Protein AF-A0A660U188-F1 (afdb_monomer_lite)

Secondary structure (DSSP, 8-state):
-HHHHHHHHT-HHHHHHHHHHHTTS-SEEEETTEEEESS--SS---HHHHHTGGG-HHHHHHHHSPPTTTSPTTHHHHHHHHH-TT-TT-EEEE-SS---TT-S-EEEGGGTEEE---TTSEEEE--S-GGG--HHHHEEEE--HHHHHHHHHT-

Foldseek 3Di:
DVLVVCCVPVNPVVSVVVVVVVLPDQQWDDDALEIEHADDQQAADDPVCSVVVSVPPVRSCRRHPDDVPNHDQCRLVVVSCVVPVPDPLRAYEHENDADPLVDQWDADNPNRYIYGYHPQWDWFADPPHSVPGDCVPRIDTDGDPVVVVVVVVVD

Sequence (155 aa):
MVTTWFKKFMGKRLFDRYYKFEKMLPVFAIGDRFCVTHAEPKTHYSEKDIVNALVNREIIFNLTWTDNGQAEIGSVVRYLYDFFPDNQEARMFGGHRPIPISQNYLSRAGGKYIQIHNPSWYNIVYVRDMKDFLIYRDIFSILPLAERLAKKEEI

pLDDT: mean 92.25, std 8.14, range [51.31, 98.19]

Structure (mmCIF, N/CA/C/O backbone):
data_AF-A0A660U188-F1
#
_entry.id   AF-A0A660U188-F1
#
loop_
_atom_site.group_PDB
_atom_site.id
_atom_site.type_symbol
_atom_site.label_atom_id
_atom_site.label_alt_id
_atom_site.label_comp_id
_atom_site.label_asym_id
_atom_site.label_entity_id
_atom_site.label_seq_id
_atom_site.pdbx_PDB_ins_code
_atom_site.Cartn_x
_atom_site.Cartn_y
_atom_site.Cartn_z
_atom_site.occupancy
_atom_site.B_iso_or_equiv
_atom_site.auth_seq_id
_atom_site.auth_comp_id
_atom_site.auth_asym_id
_atom_site.auth_atom_id
_atom_site.pdbx_PDB_model_num
ATOM 1 N N . MET A 1 1 ? -13.575 19.801 4.404 1.00 64.94 1 MET A N 1
ATOM 2 C CA . MET A 1 1 ? -13.658 20.403 3.053 1.00 64.94 1 MET A CA 1
ATOM 3 C C . MET A 1 1 ? -14.334 19.468 2.044 1.00 64.94 1 MET A C 1
ATOM 5 O O . MET A 1 1 ? -15.376 19.842 1.522 1.00 64.94 1 MET A O 1
ATOM 9 N N . VAL A 1 2 ? -13.836 18.238 1.837 1.00 88.56 2 VAL A N 1
ATOM 10 C CA . VAL A 1 2 ? -14.387 17.285 0.841 1.00 88.56 2 VAL A CA 1
ATOM 11 C C . VAL A 1 2 ? -15.840 16.876 1.122 1.00 88.56 2 VAL A C 1
ATOM 13 O O . VAL A 1 2 ? -16.670 16.946 0.225 1.00 88.56 2 VAL A O 1
ATOM 16 N N . THR A 1 3 ? -16.198 16.547 2.369 1.00 92.44 3 THR A N 1
ATOM 17 C CA . THR A 1 3 ? -17.579 16.169 2.737 1.00 92.44 3 THR A CA 1
ATOM 18 C C . THR A 1 3 ? -18.611 17.241 2.387 1.00 92.44 3 THR A C 1
ATOM 20 O O . THR A 1 3 ? -19.667 16.933 1.840 1.00 92.44 3 THR A O 1
ATOM 23 N N . THR A 1 4 ? -18.317 18.506 2.705 1.00 94.00 4 THR A N 1
ATOM 24 C CA . THR A 1 4 ? -19.217 19.635 2.430 1.00 94.00 4 THR A CA 1
ATOM 25 C C . THR A 1 4 ? -19.368 19.853 0.931 1.00 94.00 4 THR A C 1
ATOM 27 O O . THR A 1 4 ? -20.487 20.014 0.452 1.00 94.00 4 THR A O 1
ATOM 30 N N . TRP A 1 5 ? -18.258 19.798 0.189 1.00 95.62 5 TRP A N 1
ATOM 31 C CA . TRP A 1 5 ? -18.265 19.896 -1.268 1.00 95.62 5 TRP A CA 1
ATOM 32 C C . TRP A 1 5 ? -19.100 18.770 -1.893 1.00 95.62 5 TRP A C 1
ATOM 34 O O . TRP A 1 5 ? -20.048 19.042 -2.626 1.00 95.62 5 TRP A O 1
ATOM 44 N N . PHE A 1 6 ? -18.841 17.514 -1.518 1.00 95.75 6 PHE A N 1
ATOM 45 C CA . PHE A 1 6 ? -19.538 16.348 -2.066 1.00 95.75 6 PHE A CA 1
ATOM 46 C C . PHE A 1 6 ? -21.044 16.446 -1.806 1.00 95.75 6 PHE A C 1
ATOM 48 O O . PHE A 1 6 ? -21.847 16.315 -2.726 1.00 95.75 6 PHE A O 1
ATOM 55 N N . LYS A 1 7 ? -21.453 16.757 -0.569 1.00 95.00 7 LYS A N 1
ATOM 56 C CA . LYS A 1 7 ? -22.875 16.920 -0.235 1.00 95.00 7 LYS A CA 1
ATOM 57 C C . LYS A 1 7 ? -23.535 18.066 -1.006 1.00 95.00 7 LYS A C 1
ATOM 59 O O . LYS A 1 7 ? -24.691 17.912 -1.389 1.00 95.00 7 LYS A O 1
ATOM 64 N N . LYS A 1 8 ? -22.823 19.177 -1.234 1.00 96.75 8 LYS A N 1
ATOM 65 C CA . LYS A 1 8 ? -23.337 20.345 -1.965 1.00 96.75 8 LYS A CA 1
ATOM 66 C C . LYS A 1 8 ? -23.536 20.060 -3.455 1.00 96.75 8 LYS A C 1
ATOM 68 O O . LYS A 1 8 ? -24.570 20.433 -3.992 1.00 96.75 8 LYS A O 1
ATOM 73 N N . PHE A 1 9 ? -22.566 19.420 -4.107 1.00 97.31 9 PHE A N 1
ATOM 74 C CA . PHE A 1 9 ? -22.555 19.283 -5.569 1.00 97.31 9 PHE A CA 1
ATOM 75 C C . PHE A 1 9 ? -23.081 17.935 -6.076 1.00 97.31 9 PHE A C 1
ATOM 77 O O . PHE A 1 9 ? -23.689 17.884 -7.137 1.00 97.31 9 PHE A O 1
ATOM 84 N N . MET A 1 10 ? -22.907 16.855 -5.311 1.00 96.38 10 MET A N 1
ATOM 85 C CA . MET A 1 10 ? -23.369 15.508 -5.679 1.00 96.38 10 MET A CA 1
ATOM 86 C C . MET A 1 10 ? -24.623 15.063 -4.908 1.00 96.38 10 MET A C 1
ATOM 88 O O . MET A 1 10 ? -25.253 14.056 -5.240 1.00 96.38 10 MET A O 1
ATOM 92 N N . GLY A 1 11 ? -24.983 15.795 -3.849 1.00 97.12 11 GLY A N 1
ATOM 93 C CA . GLY A 1 11 ? -26.146 15.521 -3.014 1.00 97.12 11 GLY A CA 1
ATOM 94 C C . GLY A 1 11 ? -25.904 14.488 -1.908 1.00 97.12 11 GLY A C 1
ATOM 95 O O . GLY A 1 11 ? -25.058 13.593 -1.990 1.00 97.12 11 GLY A O 1
ATOM 96 N N . LYS A 1 12 ? -26.710 14.589 -0.843 1.00 96.38 12 LYS A N 1
ATOM 97 C CA . LYS A 1 12 ? -26.613 13.725 0.347 1.00 96.38 12 LYS A CA 1
ATOM 98 C C . LYS A 1 12 ? -26.792 12.238 0.020 1.00 96.38 12 LYS A C 1
ATOM 100 O O . LYS A 1 12 ? -26.071 11.407 0.558 1.00 96.38 12 LYS A O 1
ATOM 105 N N . ARG A 1 13 ? -27.724 11.899 -0.879 1.00 97.31 13 ARG A N 1
ATOM 106 C CA . ARG A 1 13 ? -28.022 10.500 -1.229 1.00 97.31 13 ARG A CA 1
ATOM 107 C C . ARG A 1 13 ? -26.814 9.786 -1.839 1.00 97.31 13 ARG A C 1
ATOM 109 O O . ARG A 1 13 ? -26.547 8.647 -1.466 1.00 97.31 13 ARG A O 1
ATOM 116 N N . LEU A 1 14 ? -26.100 10.429 -2.771 1.00 97.00 14 LEU A N 1
ATOM 117 C CA . LEU A 1 14 ? -24.906 9.827 -3.368 1.00 97.00 14 LEU A CA 1
ATOM 118 C C . LEU A 1 14 ? -23.773 9.751 -2.346 1.00 97.00 14 LEU A C 1
ATOM 120 O O . LEU A 1 14 ? -23.149 8.701 -2.231 1.00 97.00 14 LEU A O 1
ATOM 124 N N . PHE A 1 15 ? -23.575 10.816 -1.563 1.00 96.81 15 PHE A N 1
ATOM 125 C CA . PHE A 1 15 ? -22.592 10.829 -0.483 1.00 96.81 15 PHE A CA 1
ATOM 126 C C . PHE A 1 15 ? -22.777 9.644 0.474 1.00 96.81 15 PHE A C 1
ATOM 128 O O . PHE A 1 15 ? -21.822 8.923 0.732 1.00 96.81 15 PHE A O 1
ATOM 135 N N . ASP A 1 16 ? -23.996 9.395 0.960 1.00 96.31 16 ASP A N 1
ATOM 136 C CA . ASP A 1 16 ? -24.249 8.316 1.924 1.00 96.31 16 ASP A CA 1
ATOM 137 C C . ASP A 1 16 ? -23.959 6.924 1.326 1.00 96.31 16 ASP A C 1
ATOM 139 O O . ASP A 1 16 ? -23.477 6.036 2.032 1.00 96.31 16 ASP A O 1
ATOM 143 N N . ARG A 1 17 ? -24.223 6.718 0.026 1.00 97.12 17 ARG A N 1
ATOM 144 C CA . ARG A 1 17 ? -23.893 5.461 -0.676 1.00 97.12 17 ARG A CA 1
ATOM 145 C C . ARG A 1 17 ? -22.389 5.306 -0.875 1.00 97.12 17 ARG A C 1
ATOM 147 O O . ARG A 1 17 ? -21.850 4.240 -0.596 1.00 97.12 17 ARG A O 1
ATOM 154 N N . TYR A 1 18 ? -21.733 6.365 -1.335 1.00 95.88 18 TYR A N 1
ATOM 155 C CA . TYR A 1 18 ? -20.300 6.376 -1.601 1.00 95.88 18 TYR A CA 1
ATOM 156 C C . TYR A 1 18 ? -19.491 6.210 -0.307 1.00 95.88 18 TYR A C 1
ATOM 158 O O . TYR A 1 18 ? -18.597 5.377 -0.244 1.00 95.88 18 TYR A O 1
ATOM 166 N N . TYR A 1 19 ? -19.896 6.885 0.771 1.00 94.25 19 TYR A N 1
ATOM 167 C CA . TYR A 1 19 ? -19.309 6.730 2.102 1.00 94.25 19 TYR A CA 1
ATOM 168 C C . TYR A 1 19 ? -19.378 5.284 2.605 1.00 94.25 19 TYR A C 1
ATOM 170 O O . TYR A 1 19 ? -18.392 4.757 3.113 1.00 94.25 19 TYR A O 1
ATOM 178 N N . LYS A 1 20 ? -20.536 4.623 2.458 1.00 95.19 20 LYS A N 1
ATOM 179 C CA . LYS A 1 20 ? -20.681 3.208 2.832 1.00 95.19 20 LYS A CA 1
ATOM 180 C C . LYS A 1 20 ? -19.769 2.313 1.998 1.00 95.19 20 LYS A C 1
ATOM 182 O O . LYS A 1 20 ? -19.130 1.440 2.565 1.00 95.19 20 LYS A O 1
ATOM 187 N N . PHE A 1 21 ? -19.689 2.556 0.690 1.00 96.06 21 PHE A N 1
ATOM 188 C CA . PHE A 1 21 ? -18.793 1.822 -0.202 1.00 96.06 21 PHE A CA 1
ATOM 189 C C . PHE A 1 21 ? -17.321 1.979 0.203 1.00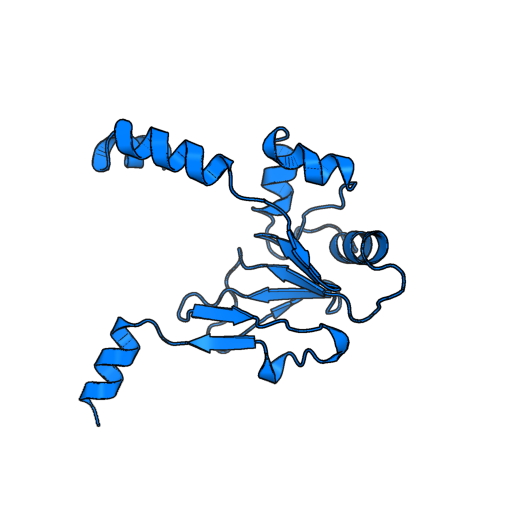 96.06 21 PHE A C 1
ATOM 191 O O . PHE A 1 21 ? -16.649 0.974 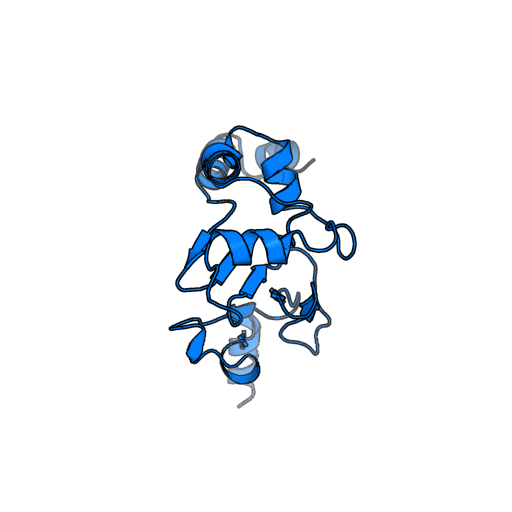0.404 1.00 96.06 21 PHE A O 1
ATOM 198 N N . GLU A 1 22 ? -16.833 3.206 0.414 1.00 93.12 22 GLU A N 1
ATOM 199 C CA . GLU A 1 22 ? -15.445 3.438 0.844 1.00 93.12 22 GLU A CA 1
ATOM 200 C C . GLU A 1 22 ? -15.135 2.760 2.185 1.00 93.12 22 GLU A C 1
ATOM 202 O O . GLU A 1 22 ? -14.034 2.255 2.386 1.00 93.12 22 GLU A O 1
ATOM 207 N N . LYS A 1 23 ? -16.117 2.686 3.094 1.00 91.31 23 LYS A N 1
ATOM 208 C CA . LYS A 1 23 ? -15.984 1.979 4.377 1.00 91.31 23 LYS A CA 1
ATOM 209 C C . LYS A 1 23 ? -15.940 0.455 4.266 1.00 91.31 23 LYS A C 1
ATOM 211 O O . LYS A 1 23 ? -15.622 -0.187 5.262 1.00 91.31 23 LYS A O 1
ATOM 216 N N . MET A 1 24 ? -16.241 -0.110 3.101 1.00 93.12 24 MET A N 1
ATOM 217 C CA . MET A 1 24 ? -16.124 -1.546 2.832 1.00 93.12 24 MET A CA 1
ATOM 218 C C . MET A 1 24 ? -14.786 -1.921 2.186 1.00 93.12 24 MET A C 1
ATOM 220 O O . MET A 1 24 ? -14.500 -3.108 2.049 1.00 93.12 24 MET A O 1
ATOM 224 N N . LEU A 1 25 ? -13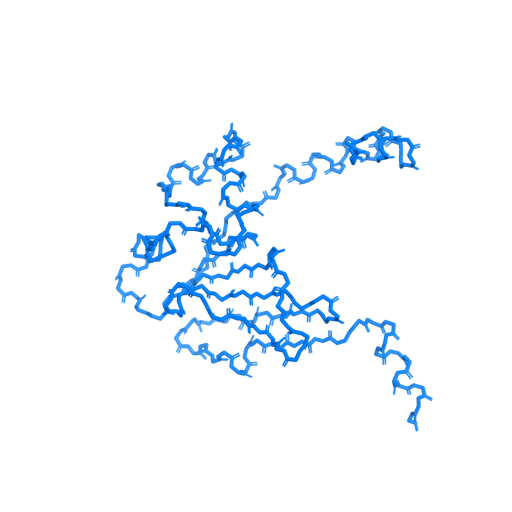.978 -0.944 1.762 1.00 94.44 25 LEU A N 1
ATOM 225 C CA . LEU A 1 25 ? -12.702 -1.216 1.108 1.00 94.44 25 LEU A CA 1
ATOM 226 C C . LEU A 1 25 ? -11.637 -1.634 2.137 1.00 94.44 25 LEU A C 1
ATOM 228 O O . LEU A 1 25 ? -11.531 -1.008 3.196 1.00 94.44 25 LEU A O 1
ATOM 232 N N . PRO A 1 26 ? -10.825 -2.665 1.838 1.00 95.19 26 PRO A N 1
ATOM 233 C CA . PRO A 1 26 ? -9.728 -3.062 2.707 1.00 95.19 26 PRO A CA 1
ATOM 234 C C . PRO A 1 26 ? -8.630 -1.990 2.713 1.00 95.19 26 PRO A C 1
ATOM 236 O O . PRO A 1 26 ? -8.352 -1.355 1.697 1.00 95.19 26 PRO A O 1
ATOM 239 N N . VAL A 1 27 ? -7.971 -1.818 3.859 1.00 96.50 27 VAL A N 1
ATOM 240 C CA . VAL A 1 27 ? -6.806 -0.919 4.008 1.00 96.50 27 VAL A CA 1
ATOM 241 C C . VAL A 1 27 ? -5.467 -1.655 3.904 1.00 96.50 27 VAL A C 1
ATOM 243 O O . VAL A 1 27 ? -4.419 -1.022 3.792 1.00 96.50 27 VAL A O 1
ATOM 246 N N . PHE A 1 28 ? -5.516 -2.986 3.934 1.00 97.94 28 PHE A N 1
ATOM 247 C CA . PHE A 1 28 ? -4.382 -3.891 3.830 1.00 97.94 28 PHE A CA 1
ATOM 248 C C . PHE A 1 28 ? -4.835 -5.146 3.082 1.00 97.94 28 PHE A C 1
ATOM 250 O O . PHE A 1 28 ? -5.932 -5.648 3.334 1.00 97.94 28 PHE A O 1
ATOM 257 N N . ALA A 1 29 ? -4.007 -5.654 2.178 1.00 96.25 29 ALA A N 1
ATOM 258 C CA . ALA A 1 29 ? -4.240 -6.921 1.496 1.00 96.25 29 ALA A CA 1
ATOM 259 C C . ALA A 1 29 ? -2.972 -7.775 1.508 1.00 96.25 29 ALA A C 1
ATOM 261 O O . ALA A 1 29 ? -1.862 -7.245 1.475 1.00 96.25 29 ALA A O 1
ATOM 262 N N . ILE A 1 30 ? -3.156 -9.092 1.536 1.00 95.31 30 ILE A N 1
ATOM 263 C CA . ILE A 1 30 ? -2.094 -10.099 1.501 1.00 95.31 30 ILE A CA 1
ATOM 264 C C . ILE A 1 30 ? -2.358 -10.980 0.281 1.00 95.31 30 ILE A C 1
ATOM 266 O O . ILE A 1 30 ? -3.481 -11.449 0.089 1.00 95.31 30 ILE A O 1
ATOM 270 N N . GLY A 1 31 ? -1.341 -11.175 -0.550 1.00 91.88 31 GLY A N 1
ATOM 271 C CA . GLY A 1 31 ? -1.331 -12.148 -1.641 1.00 91.88 31 GLY A CA 1
ATOM 272 C C . GLY A 1 31 ? -0.231 -13.189 -1.443 1.00 91.88 31 GLY A C 1
ATOM 273 O O . GLY A 1 31 ? 0.358 -13.283 -0.367 1.00 91.88 31 GLY A O 1
ATOM 274 N N . ASP A 1 32 ? 0.077 -13.967 -2.483 1.00 89.25 32 ASP A N 1
ATOM 275 C CA . ASP A 1 32 ? 1.174 -14.940 -2.419 1.00 89.25 32 ASP A CA 1
ATOM 276 C C . ASP A 1 32 ? 2.527 -14.218 -2.341 1.00 89.25 32 ASP A C 1
ATOM 278 O O . ASP A 1 32 ? 3.071 -13.764 -3.349 1.00 89.25 32 ASP A O 1
ATOM 282 N N . ARG A 1 33 ? 3.048 -14.096 -1.112 1.00 93.50 33 ARG A N 1
ATOM 283 C CA . ARG A 1 33 ? 4.339 -13.472 -0.766 1.00 93.50 33 ARG A CA 1
ATOM 284 C C . ARG A 1 33 ? 4.397 -11.971 -1.033 1.00 93.50 33 ARG A C 1
ATOM 286 O O . ARG A 1 33 ? 5.477 -11.412 -1.210 1.00 93.50 33 ARG A O 1
ATOM 293 N N . PHE A 1 34 ? 3.261 -11.284 -1.034 1.00 96.38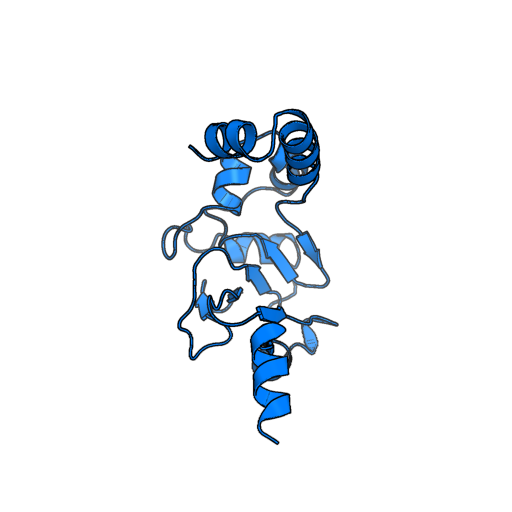 34 PHE A N 1
ATOM 294 C CA . PHE A 1 34 ? 3.257 -9.827 -1.039 1.00 96.38 34 PHE A CA 1
ATOM 295 C C . PHE A 1 34 ? 2.146 -9.234 -0.186 1.00 96.38 34 PHE A C 1
ATOM 297 O O . PHE A 1 34 ? 1.106 -9.852 0.031 1.00 96.38 34 PHE A O 1
ATOM 304 N N . CYS A 1 35 ? 2.364 -7.996 0.245 1.00 97.31 35 CYS A N 1
ATOM 305 C CA . CYS A 1 35 ? 1.351 -7.176 0.898 1.00 97.31 35 CYS A CA 1
ATOM 306 C C . CYS A 1 35 ? 1.034 -5.941 0.051 1.00 97.31 35 CYS A C 1
ATOM 308 O O . CYS A 1 35 ? 1.878 -5.467 -0.713 1.00 97.31 35 CYS A O 1
ATOM 310 N N . VAL A 1 36 ? -0.161 -5.381 0.210 1.00 97.69 36 VAL A N 1
ATOM 311 C CA . VAL A 1 36 ? -0.561 -4.125 -0.434 1.00 97.69 36 VAL A CA 1
ATOM 312 C C . VAL A 1 36 ? -1.202 -3.203 0.587 1.00 97.69 36 VAL A C 1
ATOM 314 O O . VAL A 1 36 ? -2.112 -3.604 1.314 1.00 97.69 36 VAL A O 1
ATOM 317 N N . THR A 1 37 ? -0.757 -1.954 0.598 1.00 97.81 37 THR A N 1
ATOM 318 C CA . THR A 1 37 ? -1.350 -0.854 1.363 1.00 97.81 37 THR A CA 1
ATOM 319 C C . THR A 1 37 ? -1.467 0.377 0.475 1.00 97.81 37 THR A C 1
ATOM 321 O O . THR A 1 37 ? -0.831 0.470 -0.575 1.00 97.81 37 THR A O 1
ATOM 324 N N . HIS A 1 38 ? -2.288 1.354 0.864 1.00 97.38 38 HIS A N 1
ATOM 325 C CA . HIS A 1 38 ? -2.381 2.581 0.072 1.00 97.38 38 HIS A CA 1
ATOM 326 C C . HIS A 1 38 ? -1.072 3.391 0.138 1.00 97.38 38 HIS A C 1
ATOM 328 O O . HIS A 1 38 ? -0.591 3.829 -0.908 1.00 97.38 38 HIS A O 1
ATOM 334 N N . ALA A 1 39 ? -0.468 3.524 1.328 1.00 97.69 39 ALA A N 1
ATOM 335 C CA . ALA A 1 39 ? 0.814 4.200 1.575 1.00 97.69 39 ALA A CA 1
ATOM 336 C C . ALA A 1 39 ? 1.818 3.281 2.296 1.00 97.69 39 ALA A C 1
ATOM 338 O O . ALA A 1 39 ? 1.445 2.210 2.771 1.00 97.69 39 ALA A O 1
ATOM 339 N N . GLU A 1 40 ? 3.087 3.691 2.397 1.00 98.06 40 GLU A N 1
ATOM 340 C CA . GLU A 1 40 ? 4.094 2.994 3.213 1.00 98.06 40 GLU A CA 1
ATOM 341 C C . GLU A 1 40 ? 3.617 2.987 4.682 1.00 98.06 40 GLU A C 1
ATOM 343 O O . GLU A 1 40 ? 3.339 4.059 5.220 1.00 98.06 40 GLU A O 1
ATOM 348 N N . PRO A 1 41 ? 3.459 1.832 5.355 1.00 98.06 41 PRO A N 1
ATOM 349 C CA . PRO A 1 41 ? 2.964 1.815 6.729 1.00 98.06 41 PRO A CA 1
ATOM 350 C C . PRO A 1 41 ? 3.851 2.629 7.674 1.00 98.06 41 PRO A C 1
ATOM 352 O O . PRO A 1 41 ? 5.061 2.392 7.760 1.00 98.06 41 PRO A O 1
ATOM 355 N N . LYS A 1 42 ? 3.245 3.564 8.422 1.00 98.19 42 LYS A N 1
ATOM 356 C CA . LYS A 1 42 ? 3.967 4.427 9.374 1.00 98.19 42 LYS A CA 1
ATOM 357 C C . LYS A 1 42 ? 4.734 3.600 10.402 1.00 98.19 42 LYS A C 1
ATOM 359 O O . LYS A 1 42 ? 5.868 3.927 10.719 1.00 98.19 42 LYS A O 1
ATOM 364 N N . THR A 1 43 ? 4.104 2.544 10.900 1.00 98.19 43 THR A N 1
ATOM 365 C CA . THR A 1 43 ? 4.634 1.616 11.898 1.00 98.19 43 THR A CA 1
ATOM 366 C C . THR A 1 43 ? 4.097 0.207 11.628 1.00 98.19 43 THR A C 1
ATOM 368 O O . THR A 1 43 ? 3.302 -0.006 10.701 1.00 98.19 43 THR A O 1
ATOM 371 N N . HIS A 1 44 ? 4.566 -0.760 12.406 1.00 98.19 44 HIS A N 1
ATOM 372 C CA . HIS A 1 44 ? 4.088 -2.138 12.374 1.00 98.19 44 HIS A CA 1
ATOM 373 C C . HIS A 1 44 ? 2.877 -2.323 13.299 1.00 98.19 44 HIS A C 1
ATOM 375 O O . HIS A 1 44 ? 2.813 -1.735 14.375 1.00 98.19 44 HIS A O 1
ATOM 381 N N . TYR A 1 45 ? 1.927 -3.142 12.860 1.00 98.00 45 TYR A N 1
ATOM 382 C CA . TYR A 1 45 ? 0.720 -3.515 13.585 1.00 98.00 45 TYR A CA 1
ATOM 383 C C . TYR A 1 45 ? 0.576 -5.030 13.557 1.00 98.00 45 TYR A C 1
ATOM 385 O O . TYR A 1 45 ? 0.936 -5.670 12.567 1.00 98.00 45 TYR A O 1
ATOM 393 N N . SER A 1 46 ? 0.003 -5.598 14.618 1.00 96.81 46 SER A N 1
ATOM 394 C CA . SER A 1 46 ? -0.292 -7.030 14.647 1.00 96.81 46 SER A CA 1
ATOM 395 C C . SER A 1 46 ? -1.369 -7.401 13.621 1.00 96.81 46 SER A C 1
ATOM 397 O O . SER A 1 46 ? -2.166 -6.562 13.195 1.00 96.81 46 SER A O 1
ATOM 399 N N . GLU A 1 47 ? -1.468 -8.682 13.265 1.00 95.94 47 GLU A N 1
ATOM 400 C CA . GLU A 1 47 ? -2.550 -9.173 12.401 1.00 95.94 47 GLU A CA 1
ATOM 401 C C . GLU A 1 47 ? -3.937 -8.815 12.964 1.00 95.94 47 GLU A C 1
ATOM 403 O O . GLU A 1 47 ? -4.816 -8.356 12.234 1.00 95.94 47 GLU A O 1
ATOM 408 N N . LYS A 1 48 ? -4.119 -8.931 14.286 1.00 96.69 48 LYS A N 1
ATOM 409 C CA . LYS A 1 48 ? -5.366 -8.555 14.964 1.00 96.69 48 LYS A CA 1
ATOM 410 C C . LYS A 1 48 ? -5.693 -7.073 14.776 1.00 96.69 48 LYS A C 1
ATOM 412 O O . LYS A 1 48 ? -6.858 -6.731 14.565 1.00 96.69 48 LYS A O 1
ATOM 417 N N . ASP A 1 49 ? -4.690 -6.207 14.856 1.00 97.25 49 ASP A N 1
ATOM 418 C CA . ASP A 1 49 ? -4.851 -4.769 14.644 1.00 97.25 49 ASP A CA 1
ATOM 419 C C . ASP A 1 49 ? -5.228 -4.463 13.189 1.00 97.25 49 ASP A C 1
ATOM 421 O O . ASP A 1 49 ? -6.129 -3.659 12.948 1.00 97.25 49 ASP A O 1
ATOM 425 N N . ILE A 1 50 ? -4.611 -5.153 12.222 1.00 96.50 50 ILE A N 1
ATOM 426 C CA . ILE A 1 50 ? -4.924 -5.018 10.791 1.00 96.50 50 ILE A CA 1
ATOM 427 C C . ILE A 1 50 ? -6.360 -5.468 10.493 1.00 96.50 50 ILE A C 1
ATOM 429 O O . ILE A 1 50 ? -7.109 -4.733 9.846 1.00 96.50 50 ILE A O 1
ATOM 433 N N . VAL A 1 51 ? -6.777 -6.634 10.998 1.00 95.44 51 VAL A N 1
ATOM 434 C CA . VAL A 1 51 ? -8.149 -7.152 10.823 1.00 95.44 51 VAL A CA 1
ATOM 435 C C . VAL A 1 51 ? -9.184 -6.172 11.384 1.00 95.44 51 VAL A C 1
ATOM 437 O O . VAL A 1 51 ? -10.251 -5.984 10.800 1.00 95.44 51 VAL A O 1
ATOM 440 N N . ASN A 1 52 ? -8.855 -5.491 12.484 1.00 95.31 52 ASN A N 1
ATOM 441 C CA . ASN A 1 52 ? -9.725 -4.504 13.122 1.00 95.31 52 ASN A CA 1
ATOM 442 C C . ASN A 1 52 ? -9.435 -3.054 12.693 1.00 95.31 52 ASN A C 1
ATOM 444 O O . ASN A 1 52 ? -9.970 -2.116 13.289 1.00 95.31 52 ASN A O 1
ATOM 448 N N . ALA A 1 53 ? -8.634 -2.830 11.648 1.00 95.38 53 ALA A N 1
ATOM 449 C CA . ALA A 1 53 ? -8.171 -1.491 11.296 1.00 95.38 53 ALA A CA 1
ATOM 450 C C . ALA A 1 53 ? -9.330 -0.518 11.034 1.00 95.38 53 ALA A C 1
ATOM 452 O O . ALA A 1 53 ? -9.273 0.633 11.452 1.00 95.38 53 ALA A O 1
ATOM 453 N N . LEU A 1 54 ? -10.428 -0.971 10.416 1.00 93.44 54 LEU A N 1
ATOM 454 C CA . LEU A 1 54 ? -11.558 -0.105 10.046 1.00 93.44 54 LEU A CA 1
ATOM 455 C C . LEU A 1 54 ? -12.275 0.558 11.238 1.00 93.44 54 LEU A C 1
ATOM 457 O O . LEU A 1 54 ? -12.952 1.575 11.044 1.00 93.44 54 LEU A O 1
ATOM 461 N N . VAL A 1 55 ? -12.110 0.030 12.456 1.00 94.31 55 VAL A N 1
ATOM 462 C CA . VAL A 1 55 ? -12.647 0.638 13.687 1.00 94.31 55 VAL A CA 1
ATOM 463 C C . VAL A 1 55 ? -11.621 1.496 14.435 1.00 94.31 55 VAL A C 1
ATOM 465 O O . VAL A 1 55 ? -11.999 2.228 15.349 1.00 94.31 55 VAL A O 1
ATOM 468 N N . ASN A 1 56 ? -10.351 1.486 14.019 1.00 96.25 56 ASN A N 1
ATOM 469 C CA . ASN A 1 56 ? -9.285 2.292 14.606 1.00 96.25 56 ASN A CA 1
ATOM 470 C C . ASN A 1 56 ? -8.769 3.342 13.605 1.00 96.25 56 ASN A C 1
ATOM 472 O O . ASN A 1 56 ? -8.056 3.049 12.647 1.00 96.25 56 ASN A O 1
ATOM 476 N N . ARG A 1 57 ? -9.104 4.612 13.858 1.00 94.94 57 ARG A N 1
ATOM 477 C CA . ARG A 1 57 ? -8.748 5.727 12.963 1.00 94.94 57 ARG A CA 1
ATOM 478 C C . ARG A 1 57 ? -7.243 5.923 12.800 1.00 94.94 57 ARG A C 1
ATOM 480 O O . ARG A 1 57 ? -6.822 6.332 11.721 1.00 94.94 57 ARG A O 1
ATOM 487 N N . GLU A 1 58 ? -6.464 5.656 13.840 1.00 97.19 58 GLU A N 1
ATOM 488 C CA . GLU A 1 58 ? -5.012 5.814 13.803 1.00 97.19 58 GLU A CA 1
ATOM 489 C C . GLU A 1 58 ? -4.374 4.779 12.877 1.00 97.19 58 GLU A C 1
ATOM 491 O O . GLU A 1 58 ? -3.572 5.139 12.019 1.00 97.19 58 GLU A O 1
ATOM 496 N N . ILE A 1 59 ? -4.803 3.517 12.969 1.00 97.62 59 ILE A N 1
ATOM 497 C CA . ILE A 1 59 ? -4.312 2.447 12.091 1.00 97.62 59 ILE A CA 1
ATOM 498 C C . ILE A 1 59 ? -4.645 2.767 10.632 1.00 97.62 59 ILE A C 1
ATOM 500 O O . ILE A 1 59 ? -3.756 2.727 9.784 1.00 97.62 59 ILE A O 1
ATOM 504 N N . ILE A 1 60 ? -5.893 3.162 10.334 1.00 96.94 60 ILE A N 1
ATOM 505 C CA . ILE A 1 60 ? -6.283 3.568 8.971 1.00 96.94 60 ILE A CA 1
ATOM 506 C C . ILE A 1 60 ? -5.363 4.679 8.472 1.00 96.94 60 ILE A C 1
ATOM 508 O O . ILE A 1 60 ? -4.826 4.577 7.371 1.00 96.94 60 ILE A O 1
ATOM 512 N N . PHE A 1 61 ? -5.171 5.733 9.267 1.00 97.12 61 PHE A N 1
ATOM 513 C CA . PHE A 1 61 ? -4.324 6.860 8.888 1.00 97.12 61 PHE A CA 1
ATOM 514 C C . PHE A 1 61 ? -2.885 6.409 8.608 1.00 97.12 61 PHE A C 1
ATOM 516 O O . PHE A 1 61 ? -2.339 6.707 7.548 1.00 97.12 61 PHE A O 1
ATOM 523 N N . ASN A 1 62 ? -2.315 5.599 9.494 1.00 97.81 62 ASN A N 1
ATOM 524 C CA . ASN A 1 62 ? -0.944 5.104 9.402 1.00 97.81 62 ASN A CA 1
ATOM 525 C C . ASN A 1 62 ? -0.719 4.087 8.263 1.00 97.81 62 ASN A C 1
ATOM 527 O O . ASN A 1 62 ? 0.424 3.883 7.856 1.00 97.81 62 ASN A O 1
ATOM 531 N N . LEU A 1 63 ? -1.776 3.475 7.718 1.00 97.69 63 LEU A N 1
ATOM 532 C CA . LEU A 1 63 ? -1.715 2.609 6.529 1.00 97.69 63 LEU A CA 1
ATOM 533 C C . LEU A 1 63 ? -2.015 3.345 5.211 1.00 97.69 63 LEU A C 1
ATOM 535 O O . LEU A 1 63 ? -1.741 2.817 4.131 1.00 97.69 63 LEU A O 1
ATOM 539 N N . THR A 1 64 ? -2.600 4.547 5.273 1.00 97.12 64 THR A N 1
ATOM 540 C CA . THR A 1 64 ? -3.126 5.233 4.079 1.00 97.12 64 THR A CA 1
ATOM 541 C C . THR A 1 64 ? -2.541 6.616 3.812 1.00 97.12 64 THR A C 1
ATOM 543 O O . THR A 1 64 ? -2.536 7.030 2.661 1.00 97.12 64 THR A O 1
ATOM 546 N N . TRP A 1 65 ? -2.002 7.321 4.806 1.00 97.12 65 TRP A N 1
ATOM 547 C CA . TRP A 1 65 ? -1.602 8.730 4.653 1.00 97.12 65 TRP A CA 1
ATOM 548 C C . TRP A 1 65 ? -0.131 9.027 4.941 1.00 97.12 65 TRP A C 1
ATOM 550 O O . TRP A 1 65 ? 0.296 10.179 4.839 1.00 97.12 65 TRP A O 1
ATOM 560 N N . THR A 1 66 ? 0.669 8.014 5.269 1.00 97.00 66 THR A N 1
ATOM 561 C CA . THR A 1 66 ? 2.086 8.197 5.589 1.00 97.00 66 THR A CA 1
ATOM 562 C C . THR A 1 66 ? 2.848 8.880 4.454 1.00 97.00 66 THR A C 1
ATOM 564 O O . THR A 1 66 ? 2.738 8.533 3.275 1.00 97.00 66 THR A O 1
ATOM 567 N N . ASP A 1 67 ? 3.630 9.884 4.829 1.00 96.88 67 ASP A N 1
ATOM 568 C CA . ASP A 1 67 ? 4.516 10.622 3.938 1.00 96.88 67 ASP A CA 1
ATOM 569 C C . ASP A 1 67 ? 5.817 9.863 3.634 1.00 96.88 67 ASP A C 1
ATOM 571 O O . ASP A 1 67 ? 6.282 9.024 4.411 1.00 96.88 67 ASP A O 1
ATOM 575 N N . ASN A 1 68 ? 6.459 10.210 2.516 1.00 96.00 68 ASN A N 1
ATOM 576 C CA . ASN A 1 68 ? 7.778 9.670 2.192 1.00 96.00 68 ASN A CA 1
ATOM 577 C C . ASN A 1 68 ? 8.784 10.024 3.296 1.00 96.00 68 ASN A C 1
ATOM 579 O O . ASN A 1 68 ? 8.925 11.181 3.685 1.00 96.00 68 ASN A O 1
ATOM 583 N N . GLY A 1 69 ? 9.515 9.017 3.777 1.00 95.88 69 GLY A N 1
ATOM 584 C CA . GLY A 1 69 ? 10.528 9.180 4.825 1.00 95.88 69 GLY A CA 1
ATOM 585 C C . GLY A 1 69 ? 9.943 9.345 6.227 1.00 95.88 69 GLY A C 1
ATOM 586 O O . GLY A 1 69 ? 10.691 9.607 7.161 1.00 95.88 69 GLY A O 1
ATOM 587 N N . GLN A 1 70 ? 8.624 9.195 6.379 1.00 97.50 70 GLN A N 1
ATOM 588 C CA . GLN A 1 70 ? 7.967 9.263 7.678 1.00 97.50 70 GLN A CA 1
ATOM 589 C C . GLN A 1 70 ? 7.729 7.889 8.300 1.00 97.50 70 GLN A C 1
ATOM 591 O O . GLN A 1 70 ? 7.488 7.837 9.500 1.00 97.50 70 GLN A O 1
ATOM 596 N N . ALA A 1 71 ? 7.787 6.795 7.543 1.00 97.81 71 ALA A N 1
ATOM 597 C CA . ALA A 1 71 ? 7.684 5.457 8.112 1.00 97.81 71 ALA A CA 1
ATOM 598 C C . ALA A 1 71 ? 8.847 5.155 9.071 1.00 97.81 71 ALA A C 1
ATOM 600 O O . ALA A 1 71 ? 9.993 5.533 8.824 1.00 97.81 71 ALA A O 1
ATOM 601 N N . GLU A 1 72 ? 8.546 4.460 10.164 1.00 98.19 72 GLU A N 1
ATOM 602 C CA . GLU A 1 72 ? 9.553 3.889 11.046 1.00 98.19 72 GLU A CA 1
ATOM 603 C C . GLU A 1 72 ? 10.455 2.924 10.281 1.00 98.19 72 GLU A C 1
ATOM 605 O O . GLU A 1 72 ? 10.002 2.103 9.477 1.00 98.19 72 GLU A O 1
ATOM 610 N N . ILE A 1 73 ? 11.747 2.964 10.598 1.00 96.94 73 ILE A N 1
ATOM 611 C CA . ILE A 1 73 ? 12.716 2.036 10.024 1.00 96.94 73 ILE A CA 1
ATOM 612 C C . ILE A 1 73 ? 12.284 0.596 10.340 1.00 96.94 73 ILE A C 1
ATOM 614 O O . ILE A 1 73 ? 11.972 0.235 11.477 1.00 96.94 73 ILE A O 1
ATOM 618 N N . GLY A 1 74 ? 12.236 -0.231 9.296 1.00 97.06 74 GLY A N 1
ATOM 619 C CA . GLY A 1 74 ? 11.876 -1.642 9.399 1.00 97.06 74 GLY A CA 1
ATOM 620 C C . GLY A 1 74 ? 10.384 -1.926 9.593 1.00 97.06 74 GLY A C 1
ATOM 621 O O . GLY A 1 74 ? 10.052 -3.090 9.805 1.00 97.06 74 GLY A O 1
ATOM 622 N N . SER A 1 75 ? 9.477 -0.940 9.517 1.00 97.81 75 SER A N 1
ATOM 623 C CA . SER A 1 75 ? 8.024 -1.194 9.612 1.00 97.81 75 SER A CA 1
ATOM 624 C C . SER A 1 75 ? 7.561 -2.223 8.571 1.00 97.81 75 SER A C 1
ATOM 626 O O . SER A 1 75 ? 6.968 -3.241 8.915 1.00 97.81 75 SER A O 1
ATOM 628 N N . VAL A 1 76 ? 7.927 -2.006 7.305 1.00 98.06 76 VAL A N 1
ATOM 629 C CA . VAL A 1 76 ? 7.610 -2.894 6.176 1.00 98.06 76 VAL A CA 1
ATOM 630 C C . VAL A 1 76 ? 8.226 -4.279 6.357 1.00 98.06 76 VAL A C 1
ATOM 632 O O . VAL A 1 76 ? 7.559 -5.284 6.136 1.00 98.06 76 VAL A O 1
ATOM 635 N N . VAL A 1 77 ? 9.493 -4.341 6.776 1.00 97.44 77 VAL A N 1
ATOM 636 C CA . VAL A 1 77 ? 10.216 -5.610 6.957 1.00 97.44 77 VAL A CA 1
ATOM 637 C C . VAL A 1 77 ? 9.532 -6.479 8.008 1.00 97.44 77 VAL A C 1
ATOM 639 O O . VAL A 1 77 ? 9.386 -7.675 7.785 1.00 97.44 77 VAL A O 1
ATOM 642 N N . ARG A 1 78 ? 9.058 -5.878 9.109 1.00 97.75 78 ARG A N 1
ATOM 643 C CA . ARG A 1 78 ? 8.323 -6.587 10.165 1.00 97.75 78 ARG A CA 1
ATOM 644 C C . ARG A 1 78 ? 7.039 -7.234 9.635 1.00 97.75 78 ARG A C 1
ATOM 646 O O . ARG A 1 78 ? 6.828 -8.411 9.879 1.00 97.75 78 ARG A O 1
ATOM 653 N N . TYR A 1 79 ? 6.245 -6.529 8.820 1.00 97.81 79 TYR A N 1
ATOM 654 C CA . TYR A 1 79 ? 5.064 -7.144 8.190 1.00 97.81 79 TYR A CA 1
ATOM 655 C C . TYR A 1 79 ? 5.424 -8.326 7.291 1.00 97.81 79 TYR A C 1
ATOM 657 O O . TYR A 1 79 ? 4.761 -9.356 7.325 1.00 97.81 79 TYR A O 1
ATOM 665 N N . LEU A 1 80 ? 6.452 -8.168 6.455 1.00 97.62 80 LEU A N 1
ATOM 666 C CA . LEU A 1 80 ? 6.854 -9.228 5.533 1.00 97.62 80 LEU A CA 1
ATOM 667 C C . LEU A 1 80 ? 7.404 -10.443 6.279 1.00 97.62 80 LEU A C 1
ATOM 669 O O . LEU A 1 80 ? 7.153 -11.560 5.849 1.00 97.62 80 LEU A O 1
ATOM 673 N N . TYR A 1 81 ? 8.103 -10.233 7.394 1.00 96.38 81 TYR A N 1
ATOM 674 C CA . TYR A 1 81 ? 8.561 -11.313 8.260 1.00 96.38 81 TYR A CA 1
ATOM 675 C C . TYR A 1 81 ? 7.393 -12.046 8.930 1.00 96.38 81 TYR A C 1
ATOM 677 O O . TYR A 1 81 ? 7.375 -13.271 8.927 1.00 96.38 81 TYR A O 1
ATOM 685 N N . ASP A 1 82 ? 6.397 -11.324 9.446 1.00 96.44 82 ASP A N 1
ATOM 686 C CA . ASP A 1 82 ? 5.251 -11.948 10.117 1.00 96.44 82 ASP A CA 1
ATOM 687 C C . ASP A 1 82 ? 4.402 -12.791 9.157 1.00 96.44 82 ASP A C 1
ATOM 689 O O . ASP A 1 82 ? 3.997 -13.902 9.493 1.00 96.44 82 ASP A O 1
ATOM 693 N N . PHE A 1 83 ? 4.143 -12.282 7.949 1.00 96.06 83 PHE A N 1
ATOM 694 C CA . PHE A 1 83 ? 3.309 -12.986 6.970 1.00 96.06 83 PHE A CA 1
ATOM 695 C C . PHE A 1 83 ? 4.088 -13.987 6.112 1.00 96.06 83 PHE A C 1
ATOM 697 O O . PHE A 1 83 ? 3.506 -14.954 5.620 1.00 96.06 83 PHE A O 1
ATOM 704 N N . PHE A 1 84 ? 5.391 -13.772 5.916 1.00 95.56 84 PHE A N 1
ATOM 705 C CA . PHE A 1 84 ? 6.234 -14.569 5.023 1.00 95.56 84 PHE A CA 1
ATOM 706 C C . PHE A 1 84 ? 7.642 -14.805 5.614 1.00 95.56 84 PHE A C 1
ATOM 708 O O . PHE A 1 84 ? 8.639 -14.420 4.993 1.00 95.56 84 PHE A O 1
ATOM 715 N N . PRO A 1 85 ? 7.760 -15.462 6.784 1.00 94.06 85 PRO A N 1
ATOM 716 C CA . PRO A 1 85 ? 9.015 -15.554 7.545 1.00 94.06 85 PRO A CA 1
ATOM 717 C C . PRO A 1 85 ? 10.175 -16.168 6.750 1.00 94.06 85 PRO A C 1
ATOM 719 O O . PRO A 1 85 ? 11.312 -15.710 6.852 1.00 94.06 85 PRO A O 1
ATOM 722 N N . ASP A 1 86 ? 9.878 -17.141 5.887 1.00 91.19 86 ASP A N 1
ATOM 723 C CA . ASP A 1 86 ? 10.875 -17.852 5.078 1.00 91.19 86 ASP A CA 1
ATOM 724 C C . ASP A 1 86 ? 11.066 -17.252 3.675 1.00 91.19 86 ASP A C 1
ATOM 726 O O . ASP A 1 86 ? 11.745 -17.839 2.827 1.00 91.19 86 ASP A O 1
ATOM 730 N N . ASN A 1 87 ? 10.452 -16.099 3.381 1.00 87.88 87 ASN A N 1
ATOM 731 C CA . ASN A 1 87 ? 10.471 -15.519 2.042 1.00 87.88 87 ASN A CA 1
ATOM 732 C C . ASN A 1 87 ? 11.183 -14.166 1.979 1.00 87.88 87 ASN A C 1
ATOM 734 O O . ASN A 1 87 ? 10.597 -13.094 2.137 1.00 87.88 87 ASN A O 1
ATOM 738 N N . GLN A 1 88 ? 12.461 -14.215 1.614 1.00 87.44 88 GLN A N 1
ATOM 739 C CA . GLN A 1 88 ? 13.247 -13.009 1.370 1.00 87.44 88 GLN A CA 1
ATOM 740 C C . GLN A 1 88 ? 12.801 -12.250 0.112 1.00 87.44 88 GLN A C 1
ATOM 742 O O . GLN A 1 88 ? 13.041 -11.047 0.014 1.00 87.44 88 GLN A O 1
ATOM 747 N N . GLU A 1 89 ? 12.103 -12.885 -0.826 1.00 90.25 89 GLU A N 1
ATOM 748 C CA . GLU A 1 89 ? 11.565 -12.229 -2.021 1.00 90.25 89 GLU A CA 1
ATOM 749 C C . GLU A 1 89 ? 10.228 -11.531 -1.797 1.00 90.25 89 GLU A C 1
ATOM 751 O O . GLU A 1 89 ? 9.779 -10.790 -2.669 1.00 90.25 89 GLU A O 1
ATOM 756 N N . ALA A 1 90 ? 9.646 -11.641 -0.602 1.00 94.94 90 ALA A N 1
ATOM 757 C CA . ALA A 1 90 ? 8.410 -10.955 -0.299 1.00 94.94 90 ALA A CA 1
ATOM 758 C C . ALA A 1 90 ? 8.577 -9.433 -0.385 1.00 94.94 90 ALA A C 1
ATOM 760 O O . ALA A 1 90 ? 9.626 -8.872 -0.032 1.00 94.94 90 ALA A O 1
ATOM 761 N N . ARG A 1 91 ? 7.549 -8.759 -0.902 1.00 96.31 91 ARG A N 1
ATOM 762 C CA . ARG A 1 91 ? 7.528 -7.303 -1.101 1.00 96.31 91 ARG A CA 1
ATOM 763 C C . ARG A 1 91 ? 6.190 -6.725 -0.674 1.00 96.31 91 ARG A C 1
ATOM 765 O O . ARG A 1 91 ? 5.166 -7.398 -0.685 1.00 96.31 91 ARG A O 1
ATOM 772 N N . MET A 1 92 ? 6.201 -5.451 -0.320 1.00 97.88 92 MET A N 1
ATOM 773 C CA . MET A 1 92 ? 4.998 -4.672 -0.086 1.00 97.88 92 MET A CA 1
ATOM 774 C C . MET A 1 92 ? 4.848 -3.623 -1.185 1.00 97.88 92 MET A C 1
ATOM 776 O O . MET A 1 92 ? 5.829 -2.990 -1.572 1.00 97.88 92 MET A O 1
ATOM 780 N N . PHE A 1 93 ? 3.629 -3.427 -1.671 1.00 97.56 93 PHE A N 1
ATOM 781 C CA . PHE A 1 93 ? 3.305 -2.435 -2.691 1.00 97.56 93 PHE A CA 1
ATOM 782 C C . PHE A 1 93 ? 2.409 -1.335 -2.122 1.00 97.56 93 PHE A C 1
ATOM 784 O O . PHE A 1 93 ? 1.554 -1.594 -1.275 1.00 97.56 93 PHE A O 1
ATOM 791 N N . GLY A 1 94 ? 2.558 -0.117 -2.636 1.00 96.94 94 GLY A N 1
ATOM 792 C CA . GLY A 1 94 ? 1.583 0.953 -2.431 1.00 96.94 94 GLY A CA 1
ATOM 793 C C . GLY A 1 94 ? 1.853 2.154 -3.324 1.00 96.94 94 GLY A C 1
ATOM 794 O O . GLY A 1 94 ? 2.801 2.144 -4.097 1.00 96.94 94 GLY A O 1
ATOM 795 N N . GLY A 1 95 ? 0.992 3.166 -3.285 1.00 92.12 95 GLY A N 1
ATOM 796 C CA . GLY A 1 95 ? 0.981 4.216 -4.308 1.00 92.12 95 GLY A CA 1
ATOM 797 C C . GLY A 1 95 ? 0.954 5.634 -3.768 1.00 92.12 95 GLY A C 1
ATOM 798 O O . GLY A 1 95 ? 1.660 6.461 -4.306 1.00 92.12 95 GLY A O 1
ATOM 799 N N . HIS A 1 96 ? 0.200 5.911 -2.702 1.00 95.06 96 HIS A N 1
ATOM 800 C CA . HIS A 1 96 ? -0.209 7.228 -2.178 1.00 95.06 96 HIS A CA 1
ATOM 801 C C . HIS A 1 96 ? 0.633 8.472 -2.550 1.00 95.06 96 HIS A C 1
ATOM 803 O O . HIS A 1 96 ? 0.068 9.521 -2.855 1.00 95.06 96 HIS A O 1
ATOM 809 N N . ARG A 1 97 ? 1.969 8.383 -2.534 1.00 94.69 97 ARG A N 1
ATOM 810 C CA . ARG A 1 97 ? 2.881 9.458 -2.938 1.00 94.69 97 ARG A CA 1
ATOM 811 C C . ARG A 1 97 ? 3.351 9.321 -4.393 1.00 94.69 97 ARG A C 1
ATOM 813 O O . ARG A 1 97 ? 3.812 8.250 -4.787 1.00 94.69 97 ARG A O 1
ATOM 820 N N . PRO A 1 98 ? 3.324 10.411 -5.181 1.00 94.69 98 PRO A N 1
ATOM 821 C CA . PRO A 1 98 ? 3.739 10.351 -6.571 1.00 94.69 98 PRO A CA 1
ATOM 822 C C . PRO A 1 98 ? 5.220 9.982 -6.704 1.00 94.69 98 PRO A C 1
ATOM 824 O O . PRO A 1 98 ? 6.046 10.317 -5.849 1.00 94.69 98 PRO A O 1
ATOM 827 N N . ILE A 1 99 ? 5.548 9.314 -7.802 1.00 94.38 99 ILE A N 1
ATOM 828 C CA . ILE A 1 99 ? 6.913 9.024 -8.246 1.00 94.38 99 ILE A CA 1
ATOM 829 C C . ILE A 1 99 ? 7.262 9.903 -9.461 1.00 94.38 99 ILE A C 1
ATOM 831 O O . ILE A 1 99 ? 6.352 10.408 -10.127 1.00 94.38 99 ILE A O 1
ATOM 835 N N . PRO A 1 100 ? 8.558 10.102 -9.780 1.00 93.31 100 PRO A N 1
ATOM 836 C CA . PRO A 1 100 ? 8.963 10.813 -10.989 1.00 93.31 100 PRO A CA 1
ATOM 837 C C . PRO A 1 100 ? 8.327 10.217 -12.250 1.00 93.31 100 PRO A C 1
ATOM 839 O O . PRO A 1 100 ? 8.287 9.001 -12.411 1.00 93.31 100 PRO A O 1
ATOM 842 N N . ILE A 1 101 ? 7.886 11.075 -13.175 1.00 89.88 101 ILE A N 1
ATOM 843 C CA . ILE A 1 101 ? 7.132 10.669 -14.378 1.00 89.88 101 ILE A CA 1
ATOM 844 C C . ILE A 1 101 ? 7.929 9.708 -15.277 1.00 89.88 101 ILE A C 1
ATOM 846 O O . ILE A 1 101 ? 7.340 8.870 -15.953 1.00 89.88 101 ILE A O 1
ATOM 850 N N . SER A 1 102 ? 9.262 9.796 -15.267 1.00 89.38 102 SER A N 1
ATOM 851 C CA . SER A 1 102 ? 10.157 8.908 -16.021 1.00 89.38 102 SER A CA 1
ATOM 852 C C . SER A 1 102 ? 10.295 7.502 -15.426 1.00 89.38 102 SER A C 1
ATOM 854 O O . SER A 1 102 ? 11.010 6.675 -15.989 1.00 89.38 102 SER A O 1
ATOM 856 N N . GLN A 1 103 ? 9.648 7.221 -14.292 1.00 91.25 103 GLN A N 1
ATOM 857 C CA . GLN A 1 103 ? 9.745 5.950 -13.586 1.00 91.25 103 GLN A CA 1
ATOM 858 C C . GLN A 1 103 ? 8.384 5.255 -13.481 1.00 91.25 103 GLN A C 1
ATOM 860 O O . GLN A 1 103 ? 7.328 5.886 -13.405 1.00 91.25 103 GLN A O 1
ATOM 865 N N . ASN A 1 104 ? 8.429 3.922 -13.443 1.00 91.06 104 ASN A N 1
ATOM 866 C CA . ASN A 1 104 ? 7.256 3.077 -13.203 1.00 91.06 104 ASN A CA 1
ATOM 867 C C . ASN A 1 104 ? 7.099 2.700 -11.725 1.00 91.06 104 ASN A C 1
ATOM 869 O O . ASN A 1 104 ? 6.002 2.354 -11.295 1.00 91.06 104 ASN A O 1
ATOM 873 N N . TYR A 1 105 ? 8.181 2.772 -10.948 1.00 94.88 105 TYR A N 1
ATOM 874 C CA . TYR A 1 105 ? 8.174 2.517 -9.514 1.00 94.88 105 TYR A CA 1
ATOM 875 C C . TYR A 1 105 ? 9.318 3.255 -8.812 1.00 94.88 105 TYR A C 1
ATOM 877 O O . TYR A 1 105 ? 10.292 3.651 -9.450 1.00 94.88 105 TYR A O 1
ATOM 885 N N . LEU A 1 106 ? 9.232 3.361 -7.486 1.00 95.38 106 LEU A N 1
ATOM 886 C CA . LEU A 1 106 ? 10.358 3.680 -6.609 1.00 95.38 106 LEU A CA 1
ATOM 887 C C . LEU A 1 106 ? 10.552 2.583 -5.565 1.00 95.38 106 LEU A C 1
ATOM 889 O O . LEU A 1 106 ? 9.597 2.095 -4.969 1.00 95.38 106 LEU A O 1
ATOM 893 N N . SER A 1 107 ? 11.808 2.224 -5.324 1.00 95.50 107 SER A N 1
ATOM 894 C CA . SER A 1 107 ? 12.197 1.277 -4.282 1.00 95.50 107 SER A CA 1
ATOM 895 C C . SER A 1 107 ? 12.458 2.011 -2.964 1.00 95.50 107 SER A C 1
ATOM 897 O O . SER A 1 107 ? 13.203 2.993 -2.931 1.00 95.50 107 SER A O 1
ATOM 899 N N . ARG A 1 108 ? 11.840 1.548 -1.876 1.00 95.81 108 ARG A N 1
ATOM 900 C CA . ARG A 1 108 ? 11.988 2.078 -0.510 1.00 95.81 108 ARG A CA 1
ATOM 901 C C . ARG A 1 108 ? 12.180 0.924 0.479 1.00 95.81 108 ARG A C 1
ATOM 903 O O . ARG A 1 108 ? 12.104 -0.246 0.102 1.00 95.81 108 ARG A O 1
ATOM 910 N N . ALA A 1 109 ? 12.470 1.250 1.741 1.00 95.88 109 ALA A N 1
ATOM 911 C CA . ALA A 1 109 ? 12.683 0.269 2.812 1.00 95.88 109 ALA A CA 1
ATOM 912 C C . ALA A 1 109 ? 13.663 -0.861 2.416 1.00 95.88 109 ALA A C 1
ATOM 914 O O . ALA A 1 109 ? 13.361 -2.044 2.554 1.00 95.88 109 ALA A O 1
ATOM 915 N N . GLY A 1 110 ? 14.817 -0.498 1.839 1.00 93.81 110 GLY A N 1
ATOM 916 C CA . GLY A 1 110 ? 15.830 -1.469 1.405 1.00 93.81 110 GLY A CA 1
ATOM 917 C C . GLY A 1 110 ? 15.365 -2.410 0.286 1.00 93.81 110 GLY A C 1
ATOM 918 O O . GLY A 1 110 ? 15.784 -3.562 0.245 1.00 93.81 110 GLY A O 1
ATOM 919 N N . GLY A 1 111 ? 14.462 -1.960 -0.590 1.00 94.62 111 GLY A N 1
ATOM 920 C CA . GLY A 1 111 ? 13.914 -2.790 -1.665 1.00 94.62 111 GLY A CA 1
ATOM 921 C C . GLY A 1 111 ? 12.693 -3.606 -1.290 1.00 94.62 111 GLY A C 1
ATOM 922 O O . GLY A 1 111 ? 12.172 -4.305 -2.152 1.00 94.62 111 GLY A O 1
ATOM 923 N N . LYS A 1 112 ? 12.215 -3.519 -0.045 1.00 96.31 112 LYS A N 1
ATOM 924 C CA . LYS A 1 112 ? 11.044 -4.269 0.422 1.00 96.31 112 LYS A CA 1
ATOM 925 C C . LYS A 1 112 ? 9.719 -3.562 0.179 1.00 96.31 112 LYS A C 1
ATOM 927 O O . LYS A 1 112 ? 8.696 -4.239 0.141 1.00 96.31 112 LYS A O 1
ATOM 932 N N . TYR A 1 113 ? 9.731 -2.245 -0.013 1.00 97.81 113 TYR A N 1
ATOM 933 C CA . TYR A 1 113 ? 8.545 -1.478 -0.380 1.00 97.81 113 TYR A CA 1
ATOM 934 C C . TYR A 1 113 ? 8.687 -0.920 -1.793 1.00 97.81 113 TYR A C 1
ATOM 936 O O . TYR A 1 113 ? 9.663 -0.231 -2.094 1.00 97.81 113 TYR A O 1
ATOM 944 N N . ILE A 1 114 ? 7.712 -1.205 -2.650 1.00 97.19 114 ILE A N 1
ATOM 945 C CA . ILE A 1 114 ? 7.673 -0.755 -4.038 1.00 97.19 114 ILE A CA 1
ATOM 946 C C . ILE A 1 114 ? 6.526 0.242 -4.198 1.00 97.19 114 ILE A C 1
ATOM 948 O O . ILE A 1 114 ? 5.349 -0.113 -4.108 1.00 97.19 114 ILE A O 1
ATOM 952 N N . GLN A 1 115 ? 6.884 1.501 -4.433 1.00 96.94 115 GLN A N 1
ATOM 953 C CA . GLN A 1 115 ? 5.937 2.592 -4.602 1.00 96.94 115 GLN A CA 1
ATOM 954 C C . GLN A 1 115 ? 5.554 2.770 -6.072 1.00 96.94 115 GLN A C 1
ATOM 956 O O . GLN A 1 115 ? 6.430 2.963 -6.912 1.00 96.94 115 GLN A O 1
ATOM 961 N N . ILE A 1 116 ? 4.257 2.753 -6.368 1.00 94.19 116 ILE A N 1
ATOM 962 C CA . ILE A 1 116 ? 3.667 2.772 -7.710 1.00 94.19 116 ILE A CA 1
ATOM 963 C C . ILE A 1 116 ? 2.601 3.871 -7.818 1.00 94.19 116 ILE A C 1
ATOM 965 O O . ILE A 1 116 ? 1.418 3.652 -7.572 1.00 94.19 116 ILE A O 1
ATOM 969 N N . HIS A 1 117 ? 3.018 5.089 -8.160 1.00 93.62 117 HIS A N 1
ATOM 970 C CA . HIS A 1 117 ? 2.077 6.173 -8.454 1.00 93.62 117 HIS A CA 1
ATOM 971 C C . HIS A 1 117 ? 2.694 7.228 -9.358 1.00 93.62 117 HIS A C 1
ATOM 973 O O . HIS A 1 117 ? 3.205 8.258 -8.930 1.00 93.62 117 HIS A O 1
ATOM 979 N N . ASN A 1 118 ? 2.624 6.979 -10.648 1.00 91.38 118 ASN A N 1
ATOM 980 C CA . ASN A 1 118 ? 2.934 7.944 -11.671 1.00 91.38 118 ASN A CA 1
ATOM 981 C C . ASN A 1 118 ? 1.674 8.793 -11.903 1.00 91.38 118 ASN A C 1
ATOM 983 O O . ASN A 1 118 ? 0.622 8.243 -12.222 1.00 91.38 118 ASN A O 1
ATOM 987 N N . PRO A 1 119 ? 1.727 10.118 -11.718 1.00 89.31 119 PRO A N 1
ATOM 988 C CA . PRO A 1 119 ? 0.547 10.964 -11.878 1.00 89.31 119 PRO A CA 1
ATOM 989 C C . PRO A 1 119 ? 0.093 11.103 -13.340 1.00 89.31 119 PRO A C 1
ATOM 991 O O . PRO A 1 119 ? -1.040 11.514 -13.576 1.00 89.31 119 PRO A O 1
ATOM 994 N N . SER A 1 120 ? 0.946 10.770 -14.315 1.00 88.31 120 SER A N 1
ATOM 995 C CA . SER A 1 120 ? 0.642 10.904 -15.746 1.00 88.31 120 SER A CA 1
ATOM 996 C C . SER A 1 120 ? 0.205 9.590 -16.406 1.00 88.31 120 SER A C 1
ATOM 998 O O . SER A 1 120 ? -0.315 9.611 -17.516 1.00 88.31 120 SER A O 1
ATOM 1000 N N . TRP A 1 121 ? 0.404 8.444 -15.749 1.00 87.81 121 TRP A N 1
ATOM 1001 C CA . TRP A 1 121 ? 0.163 7.126 -16.342 1.00 87.81 121 TRP A CA 1
ATOM 1002 C C . TRP A 1 121 ? -0.581 6.215 -15.370 1.00 87.81 121 TRP A C 1
ATOM 1004 O O . TRP A 1 121 ? -0.414 6.314 -14.157 1.00 87.81 121 TRP A O 1
ATOM 1014 N N . TYR A 1 122 ? -1.351 5.260 -15.890 1.00 87.44 122 TYR A N 1
ATOM 1015 C CA . TYR A 1 122 ? -1.898 4.196 -15.053 1.00 87.44 122 TYR A CA 1
ATOM 1016 C C . TYR A 1 122 ? -0.834 3.122 -14.837 1.00 87.44 122 TYR A C 1
ATOM 1018 O O . TYR A 1 122 ? -0.519 2.375 -15.766 1.00 87.44 122 TYR A O 1
ATOM 1026 N N . ASN A 1 123 ? -0.279 3.038 -13.626 1.00 90.38 123 ASN A N 1
ATOM 1027 C CA . ASN A 1 123 ? 0.632 1.952 -13.271 1.00 90.38 123 ASN A CA 1
ATOM 1028 C C . ASN A 1 123 ? -0.135 0.675 -12.956 1.00 90.38 123 ASN A C 1
ATOM 1030 O O . ASN A 1 123 ? -1.168 0.692 -12.284 1.00 90.38 123 ASN A O 1
ATOM 1034 N N . ILE A 1 124 ? 0.423 -0.437 -13.408 1.00 92.12 124 ILE A N 1
ATOM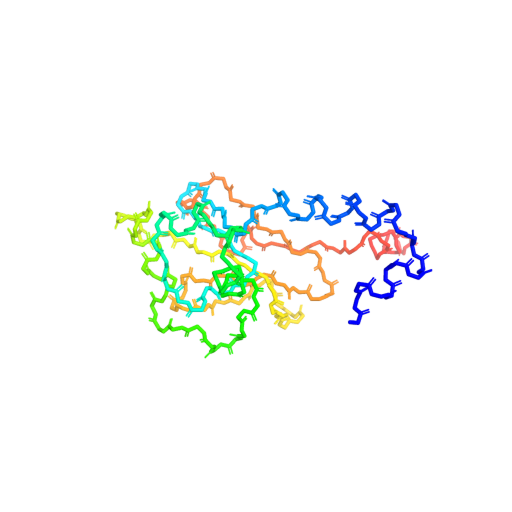 1035 C CA . ILE A 1 124 ? -0.078 -1.777 -13.164 1.00 92.12 124 ILE A CA 1
ATOM 1036 C C . ILE A 1 124 ? 1.083 -2.598 -12.617 1.00 92.12 124 ILE A C 1
ATOM 1038 O O . ILE A 1 124 ? 2.176 -2.596 -13.182 1.00 92.12 124 ILE A O 1
ATOM 1042 N N . VAL A 1 125 ? 0.820 -3.306 -11.522 1.00 94.00 125 VAL A N 1
ATOM 1043 C CA . VAL A 1 125 ? 1.687 -4.368 -11.015 1.00 94.00 125 VAL A CA 1
ATOM 1044 C C . VAL A 1 125 ? 0.947 -5.676 -11.204 1.00 94.00 125 VAL A C 1
ATOM 1046 O O . VAL A 1 125 ? -0.144 -5.859 -10.662 1.00 94.00 125 VAL A O 1
ATOM 1049 N N . TYR A 1 126 ? 1.530 -6.573 -11.988 1.00 93.38 126 TYR A N 1
ATOM 1050 C CA . TYR A 1 126 ? 0.961 -7.886 -12.240 1.00 93.38 126 TYR A CA 1
ATOM 1051 C C . TYR A 1 126 ? 1.768 -8.952 -11.502 1.00 93.38 126 TYR A C 1
ATOM 1053 O O . TYR A 1 126 ? 2.872 -9.299 -11.908 1.00 93.38 126 TYR A O 1
ATOM 1061 N N . VAL A 1 127 ? 1.212 -9.484 -10.413 1.00 90.19 127 VAL A N 1
ATOM 1062 C CA . VAL A 1 127 ? 1.847 -10.556 -9.637 1.00 90.19 127 VAL A CA 1
ATOM 1063 C C . VAL A 1 127 ? 1.096 -11.860 -9.872 1.00 90.19 127 VAL A C 1
ATOM 1065 O O . VAL A 1 127 ? -0.092 -11.955 -9.567 1.00 90.19 127 VAL A O 1
ATOM 1068 N N . ARG A 1 128 ? 1.794 -12.865 -10.411 1.00 83.31 128 ARG A N 1
ATOM 1069 C CA . ARG A 1 128 ? 1.300 -14.250 -10.487 1.00 83.31 128 ARG A CA 1
ATOM 1070 C C . ARG A 1 128 ? 1.868 -15.099 -9.348 1.00 83.31 128 ARG A C 1
ATOM 1072 O O . ARG A 1 128 ? 1.099 -15.706 -8.619 1.00 83.31 128 ARG A O 1
ATOM 1079 N N . ASP A 1 129 ? 3.191 -15.088 -9.206 1.00 82.69 129 ASP A N 1
ATOM 1080 C CA . ASP A 1 129 ? 3.963 -15.578 -8.059 1.00 82.69 129 ASP A CA 1
ATOM 1081 C C . ASP A 1 129 ? 5.151 -14.616 -7.891 1.00 82.69 129 ASP A C 1
ATOM 1083 O O . ASP A 1 129 ? 5.815 -14.270 -8.872 1.00 82.69 129 ASP A O 1
ATOM 1087 N N . MET A 1 130 ? 5.426 -14.173 -6.665 1.00 87.00 130 MET A N 1
ATOM 1088 C CA . MET A 1 130 ? 6.589 -13.335 -6.362 1.00 87.00 130 MET A CA 1
ATOM 1089 C C . MET A 1 130 ? 7.941 -13.999 -6.648 1.00 87.00 130 MET A C 1
ATOM 1091 O O . MET A 1 130 ? 8.908 -13.278 -6.872 1.00 87.00 130 MET A O 1
ATOM 1095 N N . LYS A 1 131 ? 8.041 -15.336 -6.678 1.00 85.06 131 LYS A N 1
ATOM 1096 C CA . LYS A 1 131 ? 9.283 -16.034 -7.074 1.00 85.06 131 LYS A CA 1
ATOM 1097 C C . LYS A 1 131 ? 9.689 -15.740 -8.516 1.00 85.06 131 LYS A C 1
ATOM 1099 O O . LYS A 1 131 ? 10.877 -15.643 -8.799 1.00 85.06 131 LYS A O 1
ATOM 1104 N N . ASP A 1 132 ? 8.706 -15.567 -9.394 1.00 86.69 132 ASP A N 1
ATOM 1105 C CA . ASP A 1 132 ? 8.920 -15.286 -10.815 1.00 86.69 132 ASP A CA 1
ATOM 1106 C C . ASP A 1 132 ? 8.778 -13.793 -11.138 1.00 86.69 132 ASP A C 1
ATOM 1108 O O . ASP A 1 132 ? 8.856 -13.403 -12.309 1.00 86.69 132 ASP A O 1
ATOM 1112 N N . PHE A 1 133 ? 8.520 -12.960 -10.124 1.00 90.38 133 PHE A N 1
ATOM 1113 C CA . PHE A 1 133 ? 8.263 -11.540 -10.296 1.00 90.38 133 PHE A CA 1
ATOM 1114 C C . PHE A 1 133 ? 9.546 -10.799 -10.662 1.00 90.38 133 PHE A C 1
ATOM 1116 O O . PHE A 1 133 ? 10.532 -10.783 -9.924 1.00 90.38 133 PHE A O 1
ATOM 1123 N N . LEU A 1 134 ? 9.509 -10.127 -11.806 1.00 91.06 134 LEU A N 1
ATOM 1124 C CA . LEU A 1 134 ? 10.613 -9.343 -12.332 1.00 91.06 134 LEU A CA 1
ATOM 1125 C C . LEU A 1 134 ? 10.147 -7.904 -12.478 1.00 91.06 134 LEU A C 1
ATOM 1127 O O . LEU A 1 134 ? 9.327 -7.583 -13.335 1.00 91.06 134 LEU A O 1
ATOM 1131 N N . ILE A 1 135 ? 10.709 -7.016 -11.659 1.00 89.06 135 ILE A N 1
ATOM 1132 C CA . ILE A 1 135 ? 10.215 -5.641 -11.508 1.00 89.06 135 ILE A CA 1
ATOM 1133 C C . ILE A 1 135 ? 10.160 -4.847 -12.825 1.00 89.06 135 ILE A C 1
ATOM 1135 O O . ILE A 1 135 ? 9.277 -4.019 -13.010 1.00 89.06 135 ILE A O 1
ATOM 1139 N N . TYR A 1 136 ? 11.069 -5.128 -13.762 1.00 87.19 136 TYR A N 1
ATOM 1140 C CA . TYR A 1 136 ? 11.138 -4.474 -15.073 1.00 87.19 136 TYR A CA 1
ATOM 1141 C C . TYR A 1 136 ? 10.126 -5.018 -16.092 1.00 87.19 136 TYR A C 1
ATOM 1143 O O . TYR A 1 136 ? 9.848 -4.353 -17.086 1.00 87.19 136 TYR A O 1
ATOM 1151 N N . ARG A 1 137 ? 9.607 -6.231 -15.873 1.00 90.50 137 ARG A N 1
ATOM 1152 C CA . ARG A 1 137 ? 8.615 -6.887 -16.735 1.00 90.50 137 ARG A CA 1
ATOM 1153 C C . ARG A 1 137 ? 7.204 -6.671 -16.198 1.00 90.50 137 ARG A C 1
ATOM 1155 O O . ARG A 1 137 ? 6.288 -6.374 -16.956 1.00 90.50 137 ARG A O 1
ATOM 1162 N N . ASP A 1 138 ? 7.048 -6.832 -14.889 1.00 94.19 138 ASP A N 1
ATOM 1163 C CA . ASP A 1 138 ? 5.751 -6.991 -14.234 1.00 94.19 138 ASP A CA 1
ATOM 1164 C C . ASP A 1 138 ? 5.206 -5.691 -13.632 1.00 94.19 138 ASP A C 1
ATOM 1166 O O . ASP A 1 138 ? 4.056 -5.653 -13.187 1.00 94.19 138 ASP A O 1
ATOM 1170 N N . ILE A 1 139 ? 6.006 -4.617 -13.650 1.00 94.12 139 ILE A N 1
ATOM 1171 C CA . ILE A 1 139 ? 5.543 -3.251 -13.404 1.00 94.12 139 ILE A CA 1
ATOM 1172 C C . ILE A 1 139 ? 5.599 -2.472 -14.707 1.00 94.12 139 ILE A C 1
ATOM 1174 O O . ILE A 1 139 ? 6.672 -2.167 -15.232 1.00 94.12 139 ILE A O 1
ATOM 1178 N N . PHE A 1 140 ? 4.430 -2.097 -15.204 1.00 90.56 140 PHE A N 1
ATOM 1179 C CA . PHE A 1 140 ? 4.311 -1.347 -16.442 1.00 90.56 140 PHE A CA 1
ATOM 1180 C C . PHE A 1 140 ? 3.231 -0.281 -16.334 1.00 90.56 140 PHE A C 1
ATOM 1182 O O . PHE A 1 140 ? 2.383 -0.283 -15.441 1.00 90.56 140 PHE A O 1
ATOM 1189 N N . SER A 1 141 ? 3.292 0.659 -17.265 1.00 88.44 141 SER A N 1
ATOM 1190 C CA . SER A 1 141 ? 2.402 1.806 -17.318 1.00 88.44 141 SER A CA 1
ATOM 1191 C C . SER A 1 141 ? 1.626 1.781 -18.617 1.00 88.44 141 SER A C 1
ATOM 1193 O O . SER A 1 141 ? 2.192 1.530 -19.681 1.00 88.44 141 SER A O 1
ATOM 1195 N N . ILE A 1 142 ? 0.333 2.073 -18.541 1.00 88.50 142 ILE A N 1
ATOM 1196 C CA . ILE A 1 142 ? -0.495 2.290 -19.724 1.00 88.50 142 ILE A CA 1
ATOM 1197 C C . ILE A 1 142 ? -0.952 3.744 -19.767 1.00 88.50 142 ILE A C 1
ATOM 1199 O O . ILE A 1 142 ? -1.263 4.351 -18.740 1.00 88.50 142 ILE A O 1
ATOM 1203 N N . LEU A 1 143 ? -0.997 4.297 -20.978 1.00 81.69 143 LEU A N 1
ATOM 1204 C CA . LEU A 1 143 ? -1.520 5.639 -21.198 1.00 81.69 143 LEU A CA 1
ATOM 1205 C C . LEU A 1 143 ? -3.014 5.697 -20.846 1.00 81.69 143 LEU A C 1
ATOM 1207 O O . LEU A 1 143 ? -3.737 4.705 -21.053 1.00 81.69 143 LEU A O 1
ATOM 1211 N N . PRO A 1 144 ? -3.501 6.857 -20.378 1.00 80.81 144 PRO A N 1
ATOM 1212 C CA . PRO A 1 144 ? -4.925 7.102 -20.252 1.00 80.81 144 PRO A CA 1
ATOM 1213 C C . PRO A 1 144 ? -5.671 6.856 -21.566 1.00 80.81 144 PRO A C 1
ATOM 1215 O O . PRO A 1 144 ? -5.142 7.098 -22.648 1.00 80.81 144 PRO A O 1
ATOM 1218 N N . LEU A 1 145 ? -6.920 6.374 -21.491 1.00 74.31 145 LEU A N 1
ATOM 1219 C CA . LEU A 1 145 ? -7.693 6.000 -22.685 1.00 74.31 145 LEU A CA 1
ATOM 1220 C C . LEU A 1 145 ? -7.782 7.143 -23.708 1.00 74.31 145 LEU A C 1
ATOM 1222 O O . LEU A 1 145 ? -7.606 6.880 -24.891 1.00 74.31 145 LEU A O 1
ATOM 1226 N N . ALA A 1 146 ? -7.996 8.381 -23.255 1.00 74.56 146 ALA A N 1
ATOM 1227 C CA . ALA A 1 146 ? -8.051 9.555 -24.126 1.00 74.56 146 ALA A CA 1
ATOM 1228 C C . ALA A 1 146 ? -6.746 9.754 -24.921 1.00 74.56 146 ALA A C 1
ATOM 1230 O O . ALA A 1 146 ? -6.786 9.937 -26.133 1.00 74.56 146 ALA A O 1
ATOM 1231 N N . GLU A 1 147 ? -5.589 9.619 -24.269 1.00 75.50 147 GLU A N 1
ATOM 1232 C CA . GLU A 1 147 ? -4.282 9.742 -24.928 1.00 75.50 147 GLU A CA 1
ATOM 1233 C C . GLU A 1 147 ? -3.977 8.563 -25.859 1.00 75.50 147 GLU A C 1
ATOM 1235 O O . GLU A 1 147 ? -3.355 8.738 -26.906 1.00 75.50 147 GLU A O 1
ATOM 1240 N N . ARG A 1 148 ? -4.442 7.352 -25.521 1.00 71.19 148 ARG A N 1
ATOM 1241 C CA . ARG A 1 148 ? -4.322 6.183 -26.412 1.00 71.19 148 ARG A CA 1
ATOM 1242 C C . ARG A 1 148 ? -5.123 6.343 -27.699 1.00 71.19 148 ARG A C 1
ATOM 1244 O O . ARG A 1 148 ? -4.700 5.816 -28.723 1.00 71.19 148 ARG A O 1
ATOM 1251 N N . LEU A 1 149 ? -6.288 6.987 -27.625 1.00 75.44 149 LEU A N 1
ATOM 1252 C CA . LEU A 1 149 ? -7.142 7.239 -28.786 1.00 75.44 149 LEU A CA 1
ATOM 1253 C C . LEU A 1 149 ? -6.543 8.337 -29.669 1.00 75.44 149 LEU A C 1
ATOM 1255 O O . LEU A 1 149 ? -6.398 8.106 -30.862 1.00 75.44 149 LEU A O 1
ATOM 1259 N N . ALA A 1 150 ? -6.066 9.438 -29.078 1.00 75.00 150 ALA A N 1
ATOM 1260 C CA . ALA A 1 150 ? -5.376 10.500 -29.817 1.00 75.00 150 ALA A CA 1
ATOM 1261 C C . ALA A 1 150 ? -4.151 9.975 -30.594 1.00 75.00 150 ALA A C 1
ATOM 1263 O O . ALA A 1 150 ? -4.010 10.240 -31.781 1.00 75.00 150 ALA A O 1
ATOM 1264 N N . LYS A 1 151 ? -3.315 9.127 -29.975 1.00 69.31 151 LYS A N 1
ATOM 1265 C CA . LYS A 1 151 ? -2.158 8.513 -30.659 1.00 69.31 151 LYS A CA 1
ATOM 1266 C C . LYS A 1 151 ? -2.520 7.525 -31.772 1.00 69.31 151 LYS A C 1
ATOM 1268 O O . LYS A 1 151 ? -1.665 7.209 -32.590 1.00 69.31 151 LYS A O 1
ATOM 12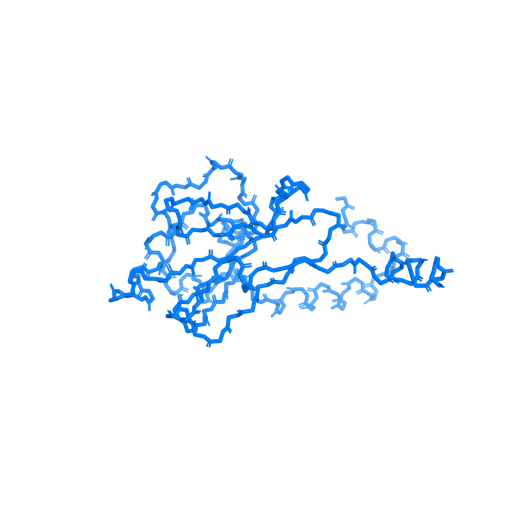73 N N . LYS A 1 152 ? -3.738 6.975 -31.775 1.00 67.31 152 LYS A N 1
ATOM 1274 C CA . LYS A 1 152 ? -4.208 6.073 -32.837 1.00 67.31 152 LYS A CA 1
ATOM 1275 C C . LYS A 1 152 ? -4.718 6.823 -34.065 1.00 67.31 152 LYS A C 1
ATOM 1277 O O . LYS A 1 152 ? -4.752 6.221 -35.126 1.00 67.31 152 LYS A O 1
ATOM 1282 N N . GLU A 1 153 ? -5.124 8.080 -33.914 1.00 62.94 153 GLU A N 1
ATOM 1283 C CA . GLU A 1 153 ? -5.592 8.934 -35.015 1.00 62.94 153 GLU A CA 1
ATOM 1284 C C . GLU A 1 153 ? -4.432 9.613 -35.769 1.00 62.94 153 GLU A C 1
ATOM 1286 O O . GLU A 1 153 ? -4.637 10.167 -36.843 1.00 62.94 153 GLU A O 1
ATOM 1291 N N . GLU A 1 154 ? -3.209 9.542 -35.231 1.00 56.53 154 GLU A N 1
ATOM 1292 C CA . GLU A 1 154 ? -1.977 10.068 -35.842 1.00 56.53 154 GLU A CA 1
ATOM 1293 C C . GLU A 1 154 ? -1.215 9.041 -36.716 1.00 56.53 154 GLU A C 1
ATOM 1295 O O . GLU A 1 154 ? -0.147 9.367 -37.237 1.00 56.53 154 GLU A O 1
ATOM 1300 N N . ILE A 1 155 ? -1.734 7.812 -36.875 1.00 51.31 155 ILE A N 1
ATOM 1301 C CA . ILE A 1 155 ? -1.163 6.722 -37.701 1.00 51.31 155 ILE A CA 1
ATOM 1302 C C . ILE A 1 155 ? -2.093 6.437 -38.879 1.00 51.31 155 ILE A C 1
ATOM 1304 O O . ILE A 1 155 ? -1.577 6.306 -40.011 1.00 51.31 155 ILE A O 1
#

Radius of gyration: 17.86 Å; chains: 1; bounding box: 44×38×53 Å